Protein AF-E7NAV1-F1 (afdb_monomer)

pLDDT: mean 75.93, std 17.83, range [37.62, 97.62]

Solvent-accessible surface area (backbone atoms only — not comparable to full-atom values): 8997 Å² total; per-residue (Å²): 139,88,85,86,83,89,84,81,90,52,66,74,56,48,56,54,50,51,57,59,52,49,54,67,47,53,58,54,35,50,76,71,72,44,81,85,79,83,68,54,56,64,55,52,53,39,33,51,46,22,40,55,72,50,63,80,67,79,72,98,61,58,68,70,58,47,51,52,48,12,52,60,47,36,71,70,41,51,72,49,78,21,51,72,79,47,26,34,30,71,43,37,16,52,49,42,42,71,68,63,55,96,84,40,54,38,39,33,37,34,30,14,66,73,35,49,90,55,27,59,61,36,31,49,53,22,49,59,61,60,56,55,97,60,94,68,86,75,62,44,73,47,71,44,80,66,66,32,84,53,45,18,23,37,38,36,35,70

Foldseek 3Di:
DDDDDDDDPPPVVVVVVVVVVVVVVCVVCVVVVHHDDDDDVLLVVLLVQLLVVCVVVDDDDDPVVSSVSSNVSSVVKDKDWAADPCLAQVNLLVVLLVVDDQPWAEKEKEAEPPHDPCNLVSSVVSQQVSNPPDPDDRRHYHYYHSHHPPDRMMIIID

Nearest PDB structures (foldseek):
  5v4f-assembly1_A  TM=4.557E-01  e=7.344E-02  Yersinia pestis
  2xka-assembly1_A  TM=4.930E-01  e=1.742E-01  Bacillus thuringiensis serovar israelensis
  2xkb-assembly1_A  TM=4.587E-01  e=4.130E-01  Bacillus thuringiensis serovar israelensis
  3wjp-assembly1_A  TM=4.618E-01  e=1.333E+00  Thermococcus kodakarensis KOD1
  6sgb-assembly1_Cb  TM=3.501E-01  e=5.509E+00  Trypanosoma brucei brucei

Sequence (158 aa):
RPPVGTRKSSTARETARAGVQTGTQSERYAAEGIQLLVCDTDDEARVLAAAVALAGRGEEAELTELARRAWSAAAGLRTIALNGAQADAEAVARAVASALRPSDELLTVITGRNAGRDVGALAASAAVGARGHVIGEDVEVAVHAGGQEHPDVLIAIE

Structure (mmCIF, N/CA/C/O backbone):
data_AF-E7NAV1-F1
#
_entry.id   AF-E7NAV1-F1
#
loop_
_atom_site.group_PDB
_atom_site.id
_atom_site.type_symbol
_atom_site.label_atom_id
_atom_site.label_alt_id
_atom_site.label_comp_id
_atom_site.label_asym_id
_atom_site.label_entity_id
_atom_site.label_seq_id
_atom_site.pdbx_PDB_ins_code
_atom_site.Cartn_x
_atom_site.Cartn_y
_atom_site.Cartn_z
_atom_site.occupancy
_atom_site.B_iso_or_equiv
_atom_site.auth_seq_id
_atom_site.auth_comp_id
_atom_site.auth_asym_id
_atom_site.auth_atom_id
_atom_site.pdbx_PDB_model_num
ATOM 1 N N . ARG A 1 1 ? 6.961 20.332 -56.367 1.00 42.03 1 ARG A N 1
ATOM 2 C CA . ARG A 1 1 ? 5.535 20.693 -56.139 1.00 42.03 1 ARG A CA 1
ATOM 3 C C . ARG A 1 1 ? 4.691 19.685 -56.925 1.00 42.03 1 ARG A C 1
ATOM 5 O O . ARG A 1 1 ? 5.047 19.556 -58.091 1.00 42.03 1 ARG A O 1
ATOM 12 N N . PRO A 1 2 ? 3.635 19.009 -56.409 1.00 41.97 2 PRO A N 1
ATOM 13 C CA . PRO A 1 2 ? 3.054 18.870 -55.048 1.00 41.97 2 PRO A CA 1
ATOM 14 C C . PRO A 1 2 ? 3.012 17.367 -54.576 1.00 41.97 2 PRO A C 1
ATOM 16 O O . PRO A 1 2 ? 3.779 16.590 -55.134 1.00 41.97 2 PRO A O 1
ATOM 19 N N . PRO A 1 3 ? 2.196 16.921 -53.583 1.00 47.31 3 PRO A N 1
ATOM 20 C CA . PRO A 1 3 ? 2.359 17.165 -52.145 1.00 47.31 3 PRO A CA 1
ATOM 21 C C . PRO A 1 3 ? 2.512 15.893 -51.264 1.00 47.31 3 PRO A C 1
ATOM 23 O O . PRO A 1 3 ? 2.257 14.763 -51.671 1.00 47.31 3 PRO A O 1
ATOM 26 N N . VAL A 1 4 ? 2.919 16.154 -50.015 1.00 43.75 4 VAL A N 1
ATOM 27 C CA . VAL A 1 4 ? 3.074 15.262 -48.851 1.00 43.75 4 VAL A CA 1
ATOM 28 C C . VAL A 1 4 ? 1.778 14.527 -48.486 1.00 43.75 4 VAL A C 1
ATOM 30 O O . VAL A 1 4 ? 0.728 15.143 -48.311 1.00 43.75 4 VAL A O 1
ATOM 33 N N . GLY A 1 5 ? 1.887 13.206 -48.321 1.00 37.62 5 GLY A N 1
ATOM 34 C CA . GLY A 1 5 ? 0.827 12.335 -47.824 1.00 37.62 5 GLY A CA 1
ATOM 35 C C . GLY A 1 5 ? 0.637 12.464 -46.313 1.00 37.62 5 GLY A C 1
ATOM 36 O O . GLY A 1 5 ? 1.544 12.212 -45.523 1.00 37.62 5 GLY A O 1
ATOM 37 N N . THR A 1 6 ? -0.578 12.828 -45.928 1.00 47.00 6 THR A N 1
ATOM 38 C CA . THR A 1 6 ? -1.113 12.811 -44.571 1.00 47.00 6 THR A CA 1
ATOM 39 C C . THR A 1 6 ? -1.218 11.379 -44.039 1.00 47.00 6 THR A C 1
ATOM 41 O O . THR A 1 6 ? -1.873 10.529 -44.639 1.00 47.00 6 THR A O 1
ATOM 44 N N . ARG A 1 7 ? -0.640 11.099 -42.862 1.00 43.00 7 ARG A N 1
ATOM 45 C CA . ARG A 1 7 ? -1.020 9.923 -42.065 1.00 43.00 7 ARG A CA 1
ATOM 46 C C . ARG A 1 7 ? -1.201 10.262 -40.580 1.00 43.00 7 ARG A C 1
ATOM 48 O O . ARG A 1 7 ? -0.244 10.466 -39.851 1.00 43.00 7 ARG A O 1
ATOM 55 N N . LYS A 1 8 ? -2.488 10.208 -40.206 1.00 40.19 8 LYS A N 1
ATOM 56 C CA . LYS A 1 8 ? -3.087 9.731 -38.945 1.00 40.19 8 LYS A CA 1
ATOM 57 C C . LYS A 1 8 ? -3.043 10.632 -37.700 1.00 40.19 8 LYS A C 1
ATOM 59 O O . LYS A 1 8 ? -2.436 10.311 -36.691 1.00 40.19 8 LYS A O 1
ATOM 64 N N . SER A 1 9 ? -3.895 11.660 -37.732 1.00 42.94 9 SER A N 1
ATOM 65 C CA . SER A 1 9 ? -4.626 12.179 -36.560 1.00 42.94 9 SER A CA 1
ATOM 66 C C . SER A 1 9 ? -5.894 11.327 -36.333 1.00 42.94 9 SER A C 1
ATOM 68 O O . SER A 1 9 ? -7.010 11.760 -36.619 1.00 42.94 9 SER A O 1
ATOM 70 N N . SER A 1 10 ? -5.732 10.057 -35.940 1.00 51.00 10 SER A N 1
ATOM 71 C CA . SER A 1 10 ? -6.875 9.157 -35.680 1.00 51.00 10 SER A CA 1
ATOM 72 C C . SER A 1 10 ? -7.102 8.859 -34.200 1.00 51.00 10 SER A C 1
ATOM 74 O O . SER A 1 10 ? -8.245 8.661 -33.820 1.00 51.00 10 SER A O 1
ATOM 76 N N . THR A 1 11 ? -6.081 8.935 -33.345 1.00 48.53 11 THR A N 1
ATOM 77 C CA . THR A 1 11 ? -6.217 8.614 -31.913 1.00 48.53 11 THR A CA 1
ATOM 78 C C . THR A 1 11 ? -6.975 9.688 -31.127 1.00 48.53 11 THR A C 1
ATOM 80 O O . THR A 1 11 ? -7.853 9.363 -30.338 1.00 48.53 11 THR A O 1
ATOM 83 N N . ALA A 1 12 ? -6.740 10.974 -31.409 1.00 41.50 12 ALA A N 1
ATOM 84 C CA . ALA A 1 12 ? -7.417 12.077 -30.711 1.00 41.50 12 ALA A CA 1
ATOM 85 C C . ALA A 1 12 ? -8.921 12.204 -31.039 1.00 41.50 12 ALA A C 1
ATOM 87 O O . ALA A 1 12 ? -9.696 12.730 -30.245 1.00 41.50 12 ALA A O 1
ATOM 88 N N . ARG A 1 13 ? -9.358 11.730 -32.216 1.00 45.41 13 ARG A N 1
ATOM 89 C CA . ARG A 1 13 ? -10.788 11.690 -32.585 1.00 45.41 13 ARG A CA 1
ATOM 90 C C . ARG A 1 13 ? -11.496 10.447 -32.055 1.00 45.41 13 ARG A C 1
ATOM 92 O O . ARG A 1 13 ? -12.714 10.471 -31.909 1.00 45.41 13 ARG A O 1
ATOM 99 N N . GLU A 1 14 ? -10.749 9.384 -31.786 1.00 45.44 14 GLU A N 1
ATOM 100 C CA . GLU A 1 14 ? -11.266 8.133 -31.238 1.00 45.44 14 GLU A CA 1
ATOM 101 C C . GLU A 1 14 ? -11.539 8.267 -29.734 1.00 45.44 14 GLU A C 1
ATOM 103 O O . GLU A 1 14 ? -12.630 7.922 -29.289 1.00 45.44 14 GLU A O 1
ATOM 108 N N . THR A 1 15 ? -10.652 8.932 -28.984 1.00 47.16 15 THR A N 1
ATOM 109 C CA . THR A 1 15 ? -10.894 9.297 -27.574 1.00 47.16 15 THR A CA 1
ATOM 110 C C . THR A 1 15 ? -12.024 10.317 -27.407 1.00 47.16 15 THR A C 1
ATOM 112 O O . THR A 1 15 ? -12.863 10.168 -26.521 1.00 47.16 15 THR A O 1
ATOM 115 N N . ALA A 1 16 ? -12.130 11.309 -28.300 1.00 42.94 16 ALA A N 1
ATOM 116 C CA . ALA A 1 16 ? -13.250 12.256 -28.288 1.00 42.94 16 ALA A CA 1
ATOM 117 C C . ALA A 1 16 ? -14.601 11.591 -28.628 1.00 42.94 16 ALA A C 1
ATOM 119 O O . ALA A 1 16 ? -15.634 11.989 -28.096 1.00 42.94 16 ALA A O 1
ATOM 120 N N . ARG A 1 17 ? -14.618 10.560 -29.488 1.00 45.09 17 ARG A N 1
ATOM 121 C CA . ARG A 1 17 ? -15.834 9.778 -29.784 1.00 45.09 17 ARG A CA 1
ATOM 122 C C . ARG A 1 17 ? -16.213 8.828 -28.653 1.00 45.09 17 ARG A C 1
ATOM 124 O O . ARG A 1 17 ? -17.407 8.687 -28.404 1.00 45.09 17 ARG A O 1
ATOM 131 N N . ALA A 1 18 ? -15.238 8.240 -27.960 1.00 48.16 18 ALA A N 1
ATOM 132 C CA . ALA A 1 18 ? -15.489 7.459 -26.752 1.00 48.16 18 ALA A CA 1
ATOM 133 C C . ALA A 1 18 ? -16.158 8.328 -25.672 1.00 48.16 18 ALA A C 1
ATOM 135 O O . ALA A 1 18 ? -17.215 7.957 -25.179 1.00 48.16 18 ALA A O 1
ATOM 136 N N . GLY A 1 19 ? -15.648 9.542 -25.416 1.00 47.12 19 GLY A N 1
ATOM 137 C CA . GLY A 1 19 ? -16.254 10.476 -24.453 1.00 47.12 19 GLY A CA 1
ATOM 138 C C . GLY A 1 19 ? -17.681 10.929 -24.805 1.00 47.12 19 GLY A C 1
ATOM 139 O O . GLY A 1 19 ? -18.512 11.100 -23.916 1.00 47.12 19 GLY A O 1
ATOM 140 N N . VAL A 1 20 ? -18.006 11.073 -26.096 1.00 48.75 20 VAL A N 1
ATOM 141 C CA . VAL A 1 20 ? -19.366 11.426 -26.557 1.00 48.75 20 VAL A CA 1
ATOM 142 C C . VAL A 1 20 ? -20.335 10.235 -26.476 1.00 48.75 20 VAL A C 1
ATOM 144 O O . VAL A 1 20 ? -21.525 10.432 -26.238 1.00 48.75 20 VAL A O 1
ATOM 147 N N . GLN A 1 21 ? -19.854 8.995 -26.621 1.00 49.91 21 GLN A N 1
ATOM 148 C CA . GLN A 1 21 ? -20.678 7.793 -26.432 1.00 49.91 21 GLN A CA 1
ATOM 149 C C . GLN A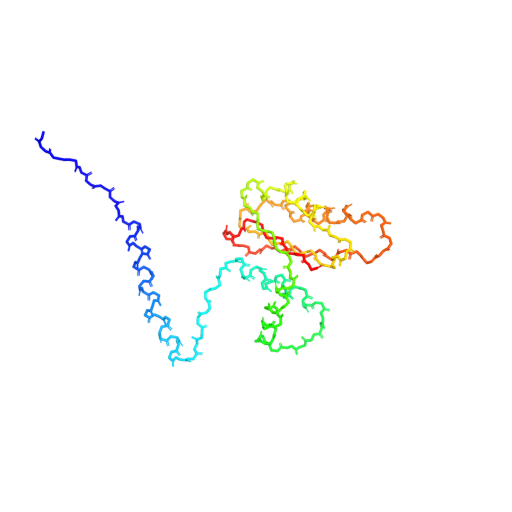 1 21 ? -21.007 7.549 -24.952 1.00 49.91 21 GLN A C 1
ATOM 151 O O . GLN A 1 21 ? -22.154 7.211 -24.647 1.00 49.91 21 GLN A O 1
ATOM 156 N N . THR A 1 22 ? -20.065 7.814 -24.038 1.00 52.03 22 THR A N 1
ATOM 157 C CA . THR A 1 22 ? -20.281 7.728 -22.582 1.00 52.03 22 THR A CA 1
ATOM 158 C C . THR A 1 22 ? -21.398 8.662 -22.112 1.00 52.03 22 THR A C 1
ATOM 160 O O . THR A 1 22 ? -22.243 8.245 -21.323 1.00 52.03 22 THR A O 1
ATOM 163 N N . GLY A 1 23 ? -21.495 9.876 -22.671 1.00 51.97 23 GLY A N 1
ATOM 164 C CA . GLY A 1 23 ? -22.560 10.833 -22.334 1.00 51.97 23 GLY A CA 1
ATOM 165 C C . GLY A 1 23 ? -23.981 10.281 -22.534 1.00 51.97 23 GLY A C 1
ATOM 166 O O . GLY A 1 23 ? -24.845 10.481 -21.689 1.00 51.97 23 GLY A O 1
ATOM 167 N N . THR A 1 24 ? -24.206 9.482 -23.584 1.00 53.53 24 THR A N 1
ATOM 168 C CA . THR A 1 24 ? -25.527 8.879 -23.884 1.00 53.53 24 THR A CA 1
ATOM 169 C C . THR A 1 24 ? -25.869 7.638 -23.048 1.00 53.53 24 THR A C 1
ATOM 171 O O . THR A 1 24 ? -27.011 7.165 -23.049 1.00 53.53 24 THR A O 1
ATOM 174 N N . GLN A 1 25 ? -24.877 7.049 -22.378 1.00 57.09 25 GLN A N 1
ATOM 175 C CA . GLN A 1 25 ? -25.072 5.960 -21.421 1.00 57.09 25 GLN A CA 1
ATOM 176 C C . GLN A 1 25 ? -25.295 6.520 -20.018 1.00 57.09 25 GLN A C 1
ATOM 178 O O . GLN A 1 25 ? -26.248 6.113 -19.361 1.00 57.09 25 GLN A O 1
ATOM 183 N N . SER A 1 26 ? -24.496 7.504 -19.595 1.00 54.50 26 SER A N 1
ATOM 184 C CA . SER A 1 26 ? -24.643 8.174 -18.299 1.00 54.50 26 SER A CA 1
ATOM 185 C C . SER A 1 26 ? -26.034 8.789 -18.103 1.00 54.50 26 SER A C 1
ATOM 187 O O . SER A 1 26 ? -26.603 8.659 -17.024 1.00 54.50 26 SER A O 1
ATOM 189 N N . GLU A 1 27 ? -26.633 9.375 -19.145 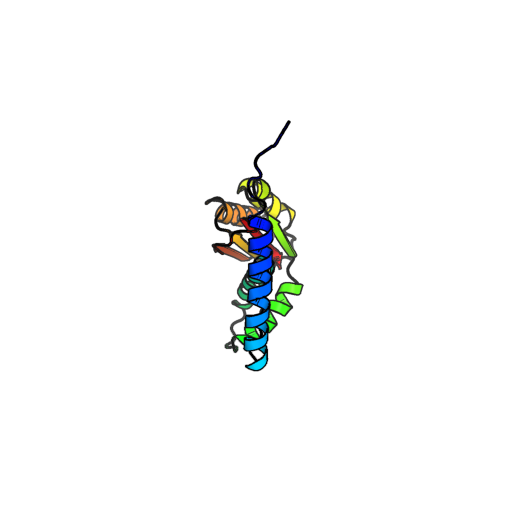1.00 55.47 27 GLU A N 1
ATOM 190 C CA . GLU A 1 27 ? -28.007 9.905 -19.095 1.00 55.47 27 GLU A CA 1
ATOM 191 C C . GLU A 1 27 ? -29.079 8.810 -18.933 1.00 55.47 27 GLU A C 1
ATOM 193 O O . GLU A 1 27 ? -30.091 9.031 -18.268 1.00 55.47 27 GLU A O 1
ATOM 198 N N . ARG A 1 28 ? -28.854 7.612 -19.493 1.00 57.94 28 ARG A N 1
ATOM 199 C CA . ARG A 1 28 ? -29.767 6.465 -19.342 1.00 57.94 28 ARG A CA 1
ATOM 200 C C . ARG A 1 28 ? -29.698 5.859 -17.944 1.00 57.94 28 ARG A C 1
ATOM 202 O O . ARG A 1 28 ? -30.741 5.601 -17.356 1.00 57.94 28 ARG A O 1
ATOM 209 N N . TYR A 1 29 ? -28.495 5.713 -17.390 1.00 56.12 29 TYR A N 1
ATOM 210 C CA . TYR A 1 29 ? -28.307 5.242 -16.016 1.00 56.12 29 TYR A CA 1
ATOM 211 C C . TYR A 1 29 ? -28.871 6.239 -14.991 1.00 56.12 29 TYR A C 1
ATOM 213 O O . TYR A 1 29 ? -29.567 5.833 -14.065 1.00 56.12 29 TYR A O 1
ATOM 221 N N . ALA A 1 30 ? -28.690 7.547 -15.208 1.00 57.41 30 ALA A N 1
ATOM 222 C CA . ALA A 1 30 ? -29.255 8.579 -14.337 1.00 57.41 30 ALA A CA 1
ATOM 223 C C . ALA A 1 30 ? -30.798 8.574 -14.313 1.00 57.41 30 ALA A C 1
ATOM 225 O O . ALA A 1 30 ? -31.391 8.779 -13.254 1.00 57.41 30 ALA A O 1
ATOM 226 N N . ALA A 1 31 ? -31.454 8.300 -15.448 1.00 63.22 31 ALA A N 1
ATOM 227 C CA . ALA A 1 31 ? -32.914 8.179 -15.533 1.00 63.22 31 ALA A CA 1
ATOM 228 C C . ALA A 1 31 ? -33.469 6.935 -14.809 1.00 63.22 31 ALA A C 1
ATOM 230 O O . ALA A 1 31 ? -34.620 6.941 -14.374 1.00 63.22 31 ALA A O 1
ATOM 231 N N . GLU A 1 32 ? -32.649 5.896 -14.638 1.00 71.75 32 GLU A N 1
ATOM 232 C CA . GLU A 1 32 ? -32.958 4.686 -13.862 1.00 71.75 32 GLU A CA 1
ATOM 233 C C . GLU A 1 32 ? -32.555 4.812 -12.376 1.00 71.75 32 GLU A C 1
ATOM 235 O O . GLU A 1 32 ? -32.692 3.860 -11.610 1.00 71.75 32 GLU A O 1
ATOM 240 N N . GLY A 1 33 ? -32.064 5.983 -11.945 1.00 68.12 33 GLY A N 1
ATOM 241 C CA . GLY A 1 33 ? -31.571 6.217 -10.582 1.00 68.12 33 GLY A CA 1
ATOM 242 C C . GLY A 1 33 ? -30.195 5.600 -10.296 1.00 68.12 33 GLY A C 1
ATOM 243 O O . GLY A 1 33 ? -29.753 5.587 -9.149 1.00 68.12 33 GLY A O 1
ATOM 244 N N . ILE A 1 34 ? -29.506 5.103 -11.324 1.00 62.16 34 ILE A N 1
ATOM 245 C CA . ILE A 1 34 ? -28.189 4.472 -11.236 1.00 62.16 34 ILE A CA 1
ATOM 246 C C . ILE A 1 34 ? -27.123 5.562 -11.397 1.00 62.16 34 ILE A C 1
ATOM 248 O O . ILE A 1 34 ? -26.941 6.131 -12.476 1.00 62.16 34 ILE A O 1
ATOM 252 N N . GLN A 1 35 ? -26.398 5.866 -10.320 1.00 59.28 35 GLN A N 1
ATOM 253 C CA . GLN A 1 35 ? -25.242 6.761 -10.390 1.00 59.28 35 GLN A CA 1
ATOM 254 C C . GLN A 1 35 ? -24.027 6.003 -10.927 1.00 59.28 35 GLN A C 1
ATOM 256 O O . GLN A 1 35 ? -23.526 5.077 -10.293 1.00 59.28 35 GLN A O 1
ATOM 261 N N . LEU A 1 36 ? -23.543 6.413 -12.101 1.00 50.22 36 LEU A N 1
ATOM 262 C CA . LEU A 1 36 ? -22.281 5.933 -12.652 1.00 50.22 36 LEU A CA 1
ATOM 263 C C . LEU A 1 36 ? -21.139 6.751 -12.034 1.00 50.22 36 LEU A C 1
ATOM 265 O O . LEU A 1 36 ? -20.875 7.874 -12.466 1.00 50.22 36 LEU A O 1
ATOM 269 N N . LEU A 1 37 ? -20.488 6.205 -11.010 1.00 56.78 37 LEU A N 1
ATOM 270 C CA . LEU A 1 37 ? -19.283 6.801 -10.447 1.00 56.78 37 LEU A CA 1
ATOM 271 C C . LEU A 1 37 ? -18.077 6.296 -11.244 1.00 56.78 37 LEU A C 1
ATOM 273 O O . LEU A 1 37 ? -17.752 5.113 -11.210 1.00 56.78 37 LEU A O 1
ATOM 277 N N . VAL A 1 38 ? -17.445 7.194 -11.995 1.00 58.22 38 VAL A N 1
ATOM 278 C CA . VAL A 1 38 ? -16.144 6.931 -12.615 1.00 58.22 38 VAL A CA 1
ATOM 279 C C . VAL A 1 38 ? -15.097 7.357 -11.597 1.00 58.22 38 VAL A C 1
ATOM 281 O O . VAL A 1 38 ? -14.806 8.545 -11.474 1.00 58.22 38 VAL A O 1
ATOM 284 N N . CYS A 1 39 ? -14.606 6.400 -10.818 1.00 60.09 39 CYS A N 1
ATOM 285 C CA . CYS A 1 39 ? -13.479 6.630 -9.928 1.00 60.09 39 CYS A CA 1
ATOM 286 C C . CYS A 1 39 ? -12.186 6.608 -10.744 1.00 60.09 39 CYS A C 1
ATOM 288 O O . CYS A 1 39 ? -12.023 5.779 -11.641 1.00 60.09 39 CYS A O 1
ATOM 290 N N . ASP A 1 40 ? -11.265 7.520 -10.436 1.00 70.12 40 ASP A N 1
ATOM 291 C CA . ASP A 1 40 ? -9.871 7.287 -10.794 1.00 70.12 40 ASP A CA 1
ATOM 292 C C . ASP A 1 40 ? -9.378 6.070 -9.999 1.00 70.12 40 ASP A C 1
ATOM 294 O O . ASP A 1 40 ? -9.839 5.801 -8.887 1.00 70.12 40 ASP A O 1
ATOM 298 N N . THR A 1 41 ? -8.432 5.330 -10.555 1.00 64.06 41 THR A N 1
ATOM 299 C CA . THR A 1 41 ? -7.838 4.168 -9.897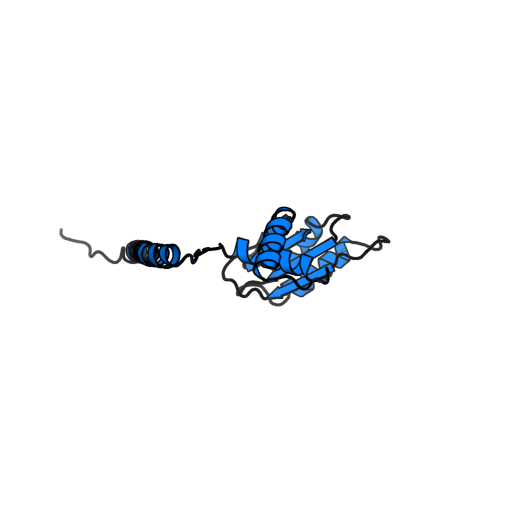 1.00 64.06 41 THR A CA 1
ATOM 300 C C . THR A 1 41 ? -7.202 4.538 -8.550 1.00 64.06 41 THR A C 1
ATOM 302 O O . THR A 1 41 ? -7.222 3.744 -7.609 1.00 64.06 41 THR A O 1
ATOM 305 N N . ASP A 1 42 ? -6.698 5.769 -8.425 1.00 66.69 42 ASP A N 1
ATOM 306 C CA . ASP A 1 42 ? -6.206 6.316 -7.159 1.00 66.69 42 ASP A CA 1
ATOM 307 C C . ASP A 1 42 ? -7.307 6.402 -6.084 1.00 66.69 42 ASP A C 1
ATOM 309 O O . ASP A 1 42 ? -7.059 6.083 -4.919 1.00 66.69 42 ASP A O 1
ATOM 313 N N . ASP A 1 43 ? -8.538 6.770 -6.457 1.00 72.88 43 ASP A N 1
ATOM 314 C CA . ASP A 1 43 ? -9.674 6.828 -5.530 1.00 72.88 43 ASP A CA 1
ATOM 315 C C . ASP A 1 43 ? -10.152 5.422 -5.144 1.00 72.88 43 ASP A C 1
ATOM 317 O O . ASP A 1 43 ? -10.458 5.171 -3.978 1.00 72.88 43 ASP A O 1
ATOM 321 N N . GLU A 1 44 ? -10.157 4.477 -6.087 1.00 73.19 44 GLU A N 1
ATOM 322 C CA . GLU A 1 44 ? -10.497 3.075 -5.812 1.00 73.19 44 GLU A CA 1
ATOM 323 C C . GLU A 1 44 ? -9.506 2.443 -4.833 1.00 73.19 44 GLU A C 1
ATOM 325 O O . GLU A 1 44 ? -9.899 1.804 -3.855 1.00 73.19 44 GLU A O 1
ATOM 330 N N . ALA A 1 45 ? -8.212 2.666 -5.056 1.00 76.25 45 ALA A N 1
ATOM 331 C CA . ALA A 1 45 ? -7.157 2.147 -4.204 1.00 76.25 45 ALA A CA 1
ATOM 332 C C . ALA A 1 45 ? -7.156 2.827 -2.819 1.00 76.25 45 ALA A C 1
ATOM 334 O O . ALA A 1 45 ? -6.922 2.163 -1.807 1.00 76.25 45 ALA A O 1
ATOM 335 N N . ARG A 1 46 ? -7.525 4.113 -2.731 1.00 74.56 46 ARG A N 1
ATOM 336 C CA . ARG A 1 46 ? -7.788 4.794 -1.449 1.00 74.56 46 ARG A CA 1
ATOM 337 C C . ARG A 1 46 ? -8.971 4.206 -0.692 1.00 74.56 46 ARG A C 1
ATOM 339 O O . ARG A 1 46 ? -8.876 4.009 0.518 1.00 74.56 46 ARG A O 1
ATOM 346 N N . VAL A 1 47 ? -10.075 3.933 -1.381 1.00 78.94 47 VAL A N 1
ATOM 347 C CA . VAL A 1 47 ? -11.267 3.327 -0.775 1.00 78.94 47 VAL A CA 1
ATOM 348 C C . VAL A 1 47 ? -10.976 1.895 -0.335 1.00 78.94 47 VAL A C 1
ATOM 350 O O . VAL A 1 47 ? -11.403 1.511 0.750 1.00 78.94 47 VAL A O 1
ATOM 353 N N . LEU A 1 48 ? -10.203 1.127 -1.109 1.00 79.38 48 LEU A N 1
ATOM 354 C CA . LEU A 1 48 ? -9.736 -0.199 -0.708 1.00 79.38 48 LEU A CA 1
ATOM 355 C C . LEU A 1 48 ? -8.870 -0.122 0.553 1.00 79.38 48 LEU A C 1
ATOM 357 O O . LEU A 1 48 ? -9.119 -0.863 1.499 1.00 79.38 48 LEU A O 1
ATOM 361 N N . ALA A 1 49 ? -7.902 0.795 0.601 1.00 78.44 49 ALA A N 1
ATOM 362 C CA . ALA A 1 49 ? -7.069 0.984 1.786 1.00 78.44 49 ALA A CA 1
ATOM 363 C C . ALA A 1 49 ? -7.897 1.372 3.021 1.00 78.44 49 ALA A C 1
ATOM 365 O O . ALA A 1 49 ? -7.697 0.832 4.106 1.00 78.44 49 ALA A O 1
ATOM 366 N N . ALA A 1 50 ? -8.889 2.246 2.856 1.00 82.31 50 ALA A N 1
ATOM 367 C CA . ALA A 1 50 ? -9.798 2.598 3.938 1.00 82.31 50 ALA A CA 1
ATOM 368 C C . ALA A 1 50 ? -10.717 1.436 4.348 1.00 82.31 50 ALA A C 1
ATOM 370 O O . ALA A 1 50 ? -11.007 1.258 5.528 1.00 82.31 50 ALA A O 1
ATOM 371 N N . ALA A 1 51 ? -11.168 0.618 3.397 1.00 80.19 51 ALA A N 1
ATOM 372 C CA . ALA A 1 51 ? -11.941 -0.582 3.689 1.00 80.19 51 ALA A CA 1
ATOM 373 C C . ALA A 1 51 ? -11.116 -1.603 4.489 1.00 80.19 51 ALA A C 1
ATOM 375 O O . ALA A 1 51 ? -11.656 -2.221 5.402 1.00 80.19 51 ALA A O 1
ATOM 376 N N . VAL A 1 52 ? -9.815 -1.734 4.205 1.00 76.31 52 VAL A N 1
ATOM 377 C CA . VAL A 1 52 ? -8.881 -2.551 4.999 1.00 76.31 52 VAL A CA 1
ATOM 378 C C . VAL A 1 52 ? -8.791 -2.028 6.433 1.00 76.31 52 VAL A C 1
ATOM 380 O O . VAL A 1 52 ? -9.003 -2.802 7.363 1.00 76.31 52 VAL A O 1
ATOM 383 N N . ALA A 1 53 ? -8.611 -0.717 6.620 1.00 76.88 53 ALA A N 1
ATOM 384 C CA . ALA A 1 53 ? -8.622 -0.080 7.943 1.00 76.88 53 ALA A CA 1
ATOM 385 C C . ALA A 1 53 ? -9.917 -0.326 8.743 1.00 76.88 53 ALA A C 1
ATOM 387 O O . ALA A 1 53 ? -9.924 -0.392 9.975 1.00 76.88 53 ALA A O 1
ATOM 388 N N . LEU A 1 54 ? -11.044 -0.469 8.041 1.00 74.44 54 LEU A N 1
ATOM 389 C CA . LEU A 1 54 ? -12.352 -0.743 8.634 1.00 74.44 54 LEU A CA 1
ATOM 390 C C . LEU A 1 54 ? -12.605 -2.237 8.882 1.00 74.44 54 LEU A C 1
ATOM 392 O O . LEU A 1 54 ? -13.390 -2.569 9.771 1.00 74.44 54 LEU A O 1
ATOM 396 N N . ALA A 1 55 ? -11.965 -3.140 8.134 1.00 72.19 55 ALA A N 1
ATOM 397 C CA . ALA A 1 55 ? -12.227 -4.579 8.191 1.00 72.19 55 ALA A CA 1
ATOM 398 C C . ALA A 1 55 ? -11.886 -5.203 9.558 1.00 72.19 55 ALA A C 1
ATOM 400 O O . ALA A 1 55 ? -12.528 -6.173 9.962 1.00 72.19 55 ALA A O 1
ATOM 401 N N . GLY A 1 56 ? -10.956 -4.609 10.315 1.00 63.81 56 GLY A N 1
ATOM 402 C CA . GLY A 1 56 ? -10.640 -5.014 11.691 1.00 63.81 56 GLY A CA 1
ATOM 403 C C . GLY A 1 56 ? -11.692 -4.624 12.742 1.00 63.81 56 GLY A C 1
ATOM 404 O O . GLY A 1 56 ? -11.601 -5.064 13.885 1.00 63.81 56 GLY A O 1
ATOM 405 N N . ARG A 1 57 ? -12.705 -3.815 12.384 1.00 65.56 57 ARG A N 1
ATOM 406 C CA . ARG A 1 57 ? -13.648 -3.202 13.344 1.00 65.56 57 ARG A CA 1
ATOM 407 C C . ARG A 1 57 ? -14.962 -3.975 13.556 1.00 65.56 57 ARG A C 1
ATOM 409 O O . ARG A 1 57 ? -15.786 -3.537 14.349 1.00 65.56 57 ARG A O 1
ATOM 416 N N . GLY A 1 58 ? -15.139 -5.137 12.917 1.00 56.44 58 GLY A N 1
ATOM 417 C CA . GLY A 1 58 ? -16.100 -6.169 13.341 1.00 56.44 58 GLY A CA 1
ATOM 418 C C . GLY A 1 58 ? -17.594 -5.804 13.330 1.00 56.44 58 GLY A C 1
ATOM 419 O O . GLY A 1 58 ? -18.287 -6.100 14.300 1.00 56.44 58 GLY A O 1
ATOM 420 N N . GLU A 1 59 ? -18.122 -5.224 12.247 1.00 60.44 59 GLU A N 1
ATOM 421 C CA . GLU A 1 59 ? -19.560 -4.920 12.123 1.00 60.44 59 GLU A CA 1
ATOM 422 C C . GLU A 1 59 ? -20.164 -5.441 10.809 1.00 60.44 59 GLU A C 1
ATOM 424 O O . GLU A 1 59 ? -19.649 -5.166 9.723 1.00 60.44 59 GLU A O 1
ATOM 429 N N . GLU A 1 60 ? -21.305 -6.136 10.897 1.00 62.53 60 GLU A N 1
ATOM 430 C CA . GLU A 1 60 ? -22.184 -6.394 9.751 1.00 62.53 60 GLU A CA 1
ATOM 431 C C . GLU A 1 60 ? -22.834 -5.072 9.325 1.00 62.53 60 GLU A C 1
ATOM 433 O O . GLU A 1 60 ? -23.757 -4.576 9.968 1.00 62.53 60 GLU A O 1
ATOM 438 N N . ALA A 1 61 ? -22.338 -4.475 8.246 1.00 66.25 61 ALA A N 1
ATOM 439 C CA . ALA A 1 61 ? -22.921 -3.278 7.658 1.00 66.25 61 ALA A CA 1
ATOM 440 C C . ALA A 1 61 ? -23.286 -3.519 6.200 1.00 66.25 61 ALA A C 1
ATOM 442 O O . ALA A 1 61 ? -22.608 -4.255 5.482 1.00 66.25 61 ALA A O 1
ATOM 443 N N . GLU A 1 62 ? -24.343 -2.851 5.745 1.00 78.31 62 GLU A N 1
ATOM 444 C CA . GLU A 1 62 ? -24.678 -2.828 4.328 1.00 78.31 62 GLU A CA 1
ATOM 445 C C . GLU A 1 62 ? -23.514 -2.248 3.512 1.00 78.31 62 GLU A C 1
ATOM 447 O O . GLU A 1 62 ? -22.833 -1.315 3.945 1.00 78.31 62 GLU A O 1
ATOM 452 N N . LEU A 1 63 ? -23.303 -2.775 2.302 1.00 73.81 63 LEU A N 1
ATOM 453 C CA . LEU A 1 63 ? -22.203 -2.371 1.420 1.00 73.81 63 LEU A CA 1
ATOM 454 C C . LEU A 1 63 ? -22.159 -0.851 1.193 1.00 73.81 63 LEU A C 1
ATOM 456 O O . LEU A 1 63 ? -21.082 -0.263 1.173 1.00 73.81 63 LEU A O 1
ATOM 460 N N . THR A 1 64 ? -23.322 -0.208 1.074 1.00 76.06 64 THR A N 1
ATOM 461 C CA . THR A 1 64 ? -23.448 1.249 0.913 1.00 76.06 64 THR A CA 1
ATOM 462 C C . THR A 1 64 ? -22.923 2.011 2.130 1.00 76.06 64 THR A C 1
ATOM 464 O O . THR A 1 64 ? -22.236 3.022 1.993 1.00 76.06 64 THR A O 1
ATOM 467 N N . GLU A 1 65 ? -23.209 1.516 3.332 1.00 79.00 65 GLU A N 1
ATOM 468 C CA . GLU A 1 65 ? -22.744 2.113 4.581 1.00 79.00 65 GLU A CA 1
ATOM 469 C C . GLU A 1 65 ? -21.245 1.865 4.790 1.00 79.00 65 GLU A C 1
ATOM 471 O O . GLU A 1 65 ? -20.517 2.764 5.215 1.00 79.00 65 GLU A O 1
ATOM 476 N N . LEU A 1 66 ? -20.748 0.680 4.422 1.00 77.69 66 LEU A N 1
ATOM 477 C CA . LEU A 1 66 ? -19.313 0.402 4.393 1.00 77.69 66 LEU A CA 1
ATOM 478 C C . LEU A 1 66 ? -18.588 1.323 3.405 1.00 77.69 66 LEU A C 1
ATOM 480 O O . LEU A 1 66 ? -17.580 1.915 3.772 1.00 77.69 66 LEU A O 1
ATOM 484 N N . ALA A 1 67 ? -1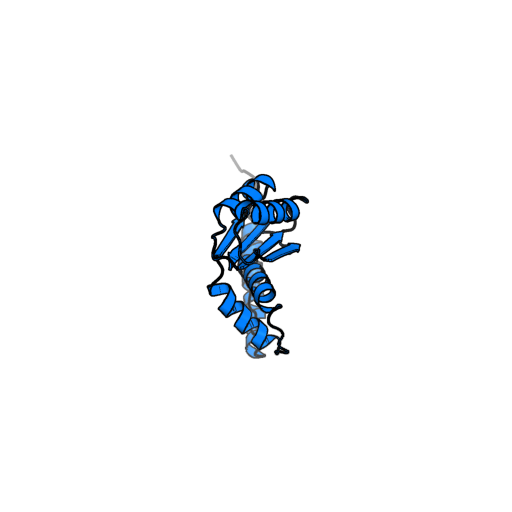9.119 1.508 2.195 1.00 75.62 67 ALA A N 1
ATOM 485 C CA . ALA A 1 67 ? -18.534 2.386 1.183 1.00 75.62 67 ALA A CA 1
ATOM 486 C C . ALA A 1 67 ? -18.486 3.846 1.655 1.00 75.62 67 ALA A C 1
ATOM 488 O O . ALA A 1 67 ? -17.465 4.514 1.507 1.00 75.62 67 ALA A O 1
ATOM 489 N N . ARG A 1 68 ? -19.555 4.335 2.294 1.00 80.12 68 ARG A N 1
ATOM 490 C CA . ARG A 1 68 ? -19.600 5.682 2.878 1.00 80.12 68 ARG A CA 1
ATOM 491 C C . ARG A 1 68 ? -18.574 5.856 4.000 1.00 80.12 68 ARG A C 1
ATOM 493 O O . ARG A 1 68 ? -17.906 6.889 4.065 1.00 80.12 68 ARG A O 1
ATOM 500 N N . ARG A 1 69 ? -18.439 4.863 4.884 1.00 79.56 69 ARG A N 1
ATOM 501 C CA . ARG A 1 69 ? -17.437 4.878 5.961 1.00 79.56 69 ARG A CA 1
ATOM 502 C C . ARG A 1 69 ? -16.020 4.785 5.413 1.00 79.56 69 ARG A C 1
ATOM 504 O O . ARG A 1 69 ? -15.185 5.568 5.845 1.00 79.56 69 ARG A O 1
ATOM 511 N N . ALA A 1 70 ? -15.773 3.921 4.432 1.00 82.25 70 ALA A N 1
ATOM 512 C CA . ALA A 1 70 ? -14.492 3.815 3.741 1.00 82.25 70 ALA A CA 1
ATOM 513 C C . ALA A 1 70 ? -14.128 5.137 3.065 1.00 82.25 70 ALA A C 1
ATOM 515 O O . ALA A 1 70 ? -13.024 5.627 3.245 1.00 82.25 70 ALA A O 1
ATOM 516 N N . TRP A 1 71 ? -15.073 5.792 2.392 1.00 78.44 71 TRP A N 1
ATOM 517 C CA . TRP A 1 71 ? -14.854 7.117 1.815 1.00 78.44 71 TRP A CA 1
ATOM 518 C C . TRP A 1 71 ? -14.504 8.173 2.873 1.00 78.44 71 TRP A C 1
ATOM 520 O O . TRP A 1 71 ? -13.567 8.952 2.707 1.00 78.44 71 TRP A O 1
ATOM 530 N N . SER A 1 72 ? -15.236 8.196 3.990 1.00 79.06 72 SER A N 1
ATOM 531 C CA . SER A 1 72 ? -14.961 9.124 5.091 1.00 79.06 72 SER A CA 1
ATOM 532 C C . SER A 1 72 ? -13.613 8.846 5.761 1.00 79.06 72 SER A C 1
ATOM 534 O O . SER A 1 72 ? -12.904 9.787 6.103 1.00 79.06 72 SER A O 1
ATOM 536 N N . ALA A 1 73 ? -13.253 7.576 5.947 1.00 79.75 73 ALA A N 1
ATOM 537 C CA . ALA A 1 73 ? -11.971 7.157 6.506 1.00 79.75 73 ALA A CA 1
ATOM 538 C C . ALA A 1 73 ? -10.819 7.463 5.538 1.00 79.75 73 ALA A C 1
ATOM 540 O O . ALA A 1 73 ? -9.775 7.958 5.956 1.00 79.75 73 ALA A O 1
ATOM 541 N N . ALA A 1 74 ? -11.041 7.308 4.229 1.00 81.69 74 ALA A N 1
ATOM 542 C CA . ALA A 1 74 ? -10.076 7.651 3.191 1.00 81.69 74 ALA A CA 1
ATOM 543 C C . ALA A 1 74 ? -9.671 9.134 3.207 1.00 81.69 74 ALA A C 1
ATOM 545 O O . ALA A 1 74 ? -8.612 9.473 2.678 1.00 81.69 74 ALA A O 1
ATOM 546 N N . ALA A 1 75 ? -10.471 10.027 3.805 1.00 77.00 75 ALA A N 1
ATOM 547 C CA . ALA A 1 75 ? -10.109 11.433 3.995 1.00 77.00 75 ALA A CA 1
ATOM 548 C C . ALA A 1 75 ? -9.010 11.641 5.055 1.00 77.00 75 ALA A C 1
ATOM 550 O O . ALA A 1 75 ? -8.301 12.645 4.996 1.00 77.00 75 ALA A O 1
ATOM 551 N N . GLY A 1 76 ? -8.871 10.712 6.007 1.00 82.06 76 GLY A N 1
ATOM 552 C CA . GLY A 1 76 ? -7.825 10.727 7.033 1.00 82.06 76 GLY A CA 1
ATOM 553 C C . GLY A 1 76 ? -6.503 10.101 6.583 1.00 82.06 76 GLY A C 1
ATOM 554 O O . GLY A 1 76 ? -5.469 10.371 7.188 1.00 82.06 76 GLY A O 1
ATOM 555 N N . LEU A 1 77 ? -6.519 9.310 5.506 1.00 87.88 77 LEU A N 1
ATOM 556 C CA . LEU A 1 77 ? -5.340 8.599 5.021 1.00 87.88 77 LEU A CA 1
ATOM 557 C C . LEU A 1 77 ? -4.351 9.532 4.323 1.00 87.88 77 LEU A C 1
ATOM 559 O O . LEU A 1 77 ? -4.714 10.371 3.493 1.00 87.88 77 LEU A O 1
ATOM 563 N N . ARG A 1 78 ? -3.064 9.310 4.589 1.00 91.94 78 ARG A N 1
ATOM 564 C CA . ARG A 1 78 ? -1.969 9.889 3.807 1.00 91.94 78 ARG A CA 1
ATOM 565 C C . ARG A 1 78 ? -1.577 8.919 2.709 1.00 91.94 78 ARG A C 1
ATOM 567 O O . ARG A 1 78 ? -1.134 7.810 2.995 1.00 91.94 78 ARG A O 1
ATOM 574 N N . THR A 1 79 ? -1.714 9.351 1.460 1.00 91.00 79 THR A N 1
ATOM 575 C CA . THR A 1 79 ? -1.453 8.504 0.292 1.00 91.00 79 THR A CA 1
ATOM 576 C C . THR A 1 79 ? -0.239 8.962 -0.500 1.00 91.00 79 THR A C 1
ATOM 578 O O . THR A 1 79 ? -0.040 10.160 -0.707 1.00 91.00 79 THR A O 1
ATOM 581 N N . ILE A 1 80 ? 0.557 8.008 -0.979 1.00 93.38 80 ILE A N 1
ATOM 582 C CA . ILE A 1 80 ? 1.716 8.243 -1.842 1.00 93.38 80 ILE A CA 1
ATOM 583 C C . ILE A 1 80 ? 1.598 7.316 -3.051 1.00 93.38 80 ILE A C 1
ATOM 585 O O . ILE A 1 80 ? 1.663 6.096 -2.910 1.00 93.38 80 ILE A O 1
ATOM 589 N N . ALA A 1 81 ? 1.441 7.905 -4.235 1.00 93.25 81 ALA A N 1
ATOM 590 C CA . ALA A 1 81 ? 1.427 7.194 -5.508 1.00 93.25 81 ALA A CA 1
ATOM 591 C C . ALA A 1 81 ? 2.844 7.159 -6.100 1.00 93.25 81 ALA A C 1
ATOM 593 O O . ALA A 1 81 ? 3.494 8.198 -6.245 1.00 93.25 81 ALA A O 1
ATOM 594 N N . LEU A 1 82 ? 3.333 5.966 -6.437 1.00 93.81 82 LEU A N 1
ATOM 595 C CA . LEU A 1 82 ? 4.675 5.735 -6.967 1.00 93.81 82 LEU A CA 1
ATOM 596 C C . LEU A 1 82 ? 4.578 5.065 -8.339 1.00 93.81 82 LEU A C 1
ATOM 598 O O . LEU A 1 82 ? 3.818 4.117 -8.524 1.00 93.81 82 LEU A O 1
ATOM 602 N N . ASN A 1 83 ? 5.365 5.558 -9.297 1.00 92.62 83 ASN A N 1
ATOM 603 C CA . ASN A 1 83 ? 5.390 5.064 -10.673 1.00 92.62 83 ASN A CA 1
ATOM 604 C C . ASN A 1 83 ? 6.826 4.879 -11.176 1.00 92.62 83 ASN A C 1
ATOM 606 O O . ASN A 1 83 ? 7.753 5.575 -10.745 1.00 9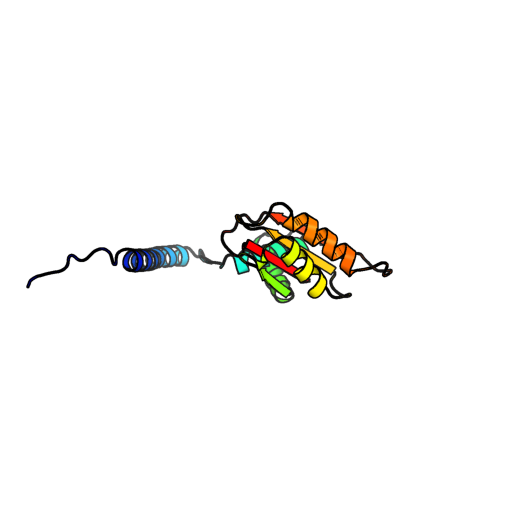2.62 83 ASN A O 1
ATOM 610 N N . GLY A 1 84 ? 7.008 3.962 -12.123 1.00 92.75 84 GLY A N 1
ATOM 611 C CA . GLY A 1 84 ? 8.286 3.675 -12.763 1.00 92.75 84 GLY A CA 1
ATOM 612 C C . GLY A 1 84 ? 9.389 3.411 -11.738 1.00 92.75 84 GLY A C 1
ATOM 613 O O . GLY A 1 84 ? 9.249 2.573 -10.854 1.00 92.75 84 GLY A O 1
ATOM 614 N N . ALA A 1 85 ? 10.487 4.167 -11.812 1.00 93.62 85 ALA A N 1
ATOM 615 C CA . ALA A 1 85 ? 11.626 4.004 -10.903 1.00 93.62 85 ALA A CA 1
ATOM 616 C C . ALA A 1 85 ? 11.291 4.267 -9.421 1.00 93.62 85 ALA A C 1
ATOM 618 O O . ALA A 1 85 ? 12.012 3.805 -8.542 1.00 93.62 85 ALA A O 1
ATOM 619 N N . GLN A 1 86 ? 10.216 5.004 -9.124 1.00 94.56 86 GLN A N 1
ATOM 620 C CA . GLN A 1 86 ? 9.776 5.230 -7.744 1.00 94.56 86 GLN A CA 1
ATOM 621 C C . GLN A 1 86 ? 9.043 4.012 -7.164 1.00 94.56 86 GLN A C 1
ATOM 623 O O . GLN A 1 86 ? 8.984 3.874 -5.947 1.00 94.56 86 GLN A O 1
ATOM 628 N N . ALA A 1 87 ? 8.505 3.146 -8.027 1.00 94.62 87 ALA A N 1
ATOM 629 C CA . ALA A 1 87 ? 7.834 1.898 -7.671 1.00 94.62 87 ALA A CA 1
ATOM 630 C C . ALA A 1 87 ? 8.790 0.690 -7.611 1.00 94.62 87 ALA A C 1
ATOM 632 O O . ALA A 1 87 ? 8.354 -0.440 -7.393 1.00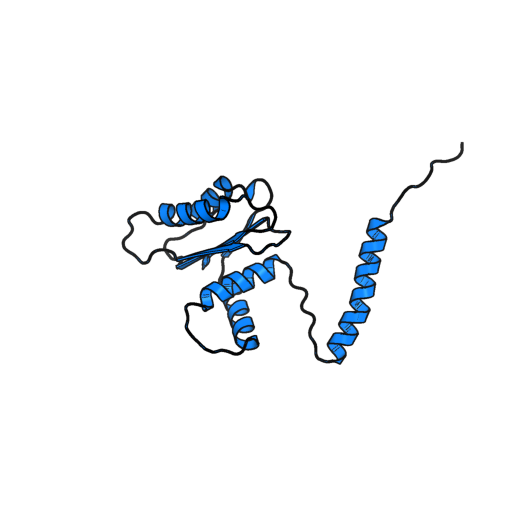 94.62 87 ALA A O 1
ATOM 633 N N . ASP A 1 88 ? 10.095 0.922 -7.786 1.00 95.62 88 ASP A N 1
ATOM 634 C CA . ASP A 1 88 ? 11.128 -0.062 -7.469 1.00 95.62 88 ASP A CA 1
ATOM 635 C C . ASP A 1 88 ? 11.079 -0.433 -5.979 1.00 95.62 88 ASP A C 1
ATOM 637 O O . ASP A 1 88 ? 10.830 0.421 -5.126 1.00 95.62 88 ASP A O 1
ATOM 641 N N . ALA A 1 89 ? 11.332 -1.698 -5.648 1.00 95.56 89 ALA A N 1
ATOM 642 C CA . ALA A 1 89 ? 11.113 -2.207 -4.297 1.00 95.56 89 ALA A CA 1
ATOM 643 C C . ALA A 1 89 ? 11.970 -1.490 -3.236 1.00 95.56 89 ALA A C 1
ATOM 645 O O . ALA A 1 89 ? 11.481 -1.183 -2.147 1.00 95.56 89 ALA A O 1
ATOM 646 N N . GLU A 1 90 ? 13.201 -1.111 -3.581 1.00 97.00 90 GLU A N 1
ATOM 647 C CA . GLU A 1 90 ? 14.089 -0.372 -2.685 1.00 97.00 90 GLU A CA 1
ATOM 648 C C . GLU A 1 90 ? 13.654 1.090 -2.533 1.00 97.00 90 GLU A C 1
ATOM 650 O O . GLU A 1 90 ? 13.806 1.698 -1.470 1.00 97.00 90 GLU A O 1
ATOM 655 N N . ALA A 1 91 ? 13.121 1.681 -3.606 1.00 96.88 91 ALA A N 1
ATOM 656 C CA . ALA A 1 91 ? 12.556 3.024 -3.570 1.00 96.88 91 ALA A CA 1
ATOM 657 C C . ALA A 1 91 ? 11.287 3.071 -2.710 1.00 96.88 91 ALA A C 1
ATOM 659 O O . ALA A 1 91 ? 11.154 3.976 -1.885 1.00 96.88 91 ALA A O 1
ATOM 660 N N . VAL A 1 92 ? 10.418 2.065 -2.833 1.00 97.62 92 VAL A N 1
ATOM 661 C CA . VAL A 1 92 ? 9.219 1.901 -2.004 1.00 97.62 92 VAL A CA 1
ATOM 662 C C . VAL A 1 92 ? 9.600 1.720 -0.536 1.00 97.62 92 VAL A C 1
ATOM 664 O O . VAL A 1 92 ? 9.076 2.434 0.314 1.00 97.62 92 VAL A O 1
ATOM 667 N N . ALA A 1 93 ? 10.554 0.839 -0.224 1.00 96.81 93 ALA A N 1
ATOM 668 C CA . ALA A 1 93 ? 11.035 0.632 1.143 1.00 96.81 93 ALA A CA 1
ATOM 669 C C . ALA A 1 93 ? 11.538 1.939 1.784 1.00 96.81 93 ALA A C 1
ATOM 671 O O . ALA A 1 93 ? 11.176 2.268 2.916 1.00 96.81 93 ALA A O 1
ATOM 672 N N . ARG A 1 94 ? 12.319 2.735 1.039 1.00 96.88 94 ARG A N 1
ATOM 673 C CA . ARG A 1 94 ? 12.761 4.065 1.493 1.00 96.88 94 ARG A CA 1
ATOM 674 C C . ARG A 1 94 ? 11.593 5.028 1.691 1.00 96.88 94 ARG A C 1
ATOM 676 O O . ARG A 1 94 ? 11.578 5.750 2.685 1.00 96.88 94 ARG A O 1
ATOM 683 N N . ALA A 1 95 ? 10.628 5.041 0.771 1.00 96.69 95 ALA A N 1
ATOM 684 C CA . ALA A 1 95 ? 9.441 5.882 0.882 1.00 96.69 95 ALA A CA 1
ATOM 685 C C . ALA A 1 95 ? 8.651 5.548 2.157 1.00 96.69 95 ALA A C 1
ATOM 687 O O . ALA A 1 95 ? 8.367 6.453 2.938 1.00 96.69 95 ALA A O 1
ATOM 688 N N . VAL A 1 96 ? 8.404 4.261 2.422 1.00 96.25 96 VAL A N 1
ATOM 689 C CA . VAL A 1 96 ? 7.734 3.773 3.639 1.00 96.25 96 VAL A CA 1
ATOM 690 C C . VAL A 1 96 ? 8.480 4.214 4.896 1.00 96.25 96 VAL A C 1
ATOM 692 O O . VAL A 1 96 ? 7.894 4.875 5.750 1.00 96.25 96 VAL A O 1
ATOM 695 N N . ALA A 1 97 ? 9.783 3.932 4.983 1.00 94.12 97 ALA A N 1
ATOM 696 C CA . ALA A 1 97 ? 10.589 4.298 6.147 1.00 94.12 97 ALA A CA 1
ATOM 697 C C . ALA A 1 97 ? 10.621 5.816 6.402 1.00 94.12 97 ALA A C 1
ATOM 699 O O . ALA A 1 97 ? 10.725 6.248 7.545 1.00 94.12 97 ALA A O 1
ATOM 700 N N . SER A 1 98 ? 10.524 6.631 5.345 1.00 94.38 98 SER A N 1
ATOM 701 C CA . SER A 1 98 ? 10.493 8.094 5.459 1.00 94.38 98 SER A CA 1
ATOM 702 C C . SER A 1 98 ? 9.116 8.669 5.804 1.00 94.38 98 SER A C 1
ATOM 704 O O . SER A 1 98 ? 9.031 9.761 6.366 1.00 94.38 98 SER A O 1
ATOM 706 N N . ALA A 1 99 ? 8.042 7.971 5.430 1.00 94.31 99 ALA A N 1
ATOM 707 C CA . ALA A 1 99 ? 6.674 8.467 5.530 1.00 94.31 99 ALA A CA 1
ATOM 708 C C . ALA A 1 99 ? 5.975 8.051 6.831 1.00 94.31 99 ALA A C 1
ATOM 710 O O . ALA A 1 99 ? 5.065 8.761 7.279 1.00 94.31 99 ALA A O 1
ATOM 711 N N . LEU A 1 100 ? 6.389 6.922 7.413 1.00 92.12 100 LEU A N 1
ATOM 712 C CA . LEU A 1 100 ? 5.852 6.417 8.669 1.00 92.12 100 LEU A CA 1
ATOM 713 C C . LEU A 1 100 ? 6.241 7.306 9.852 1.00 92.12 100 LEU A C 1
ATOM 715 O O . LEU A 1 100 ? 7.378 7.754 10.001 1.00 92.12 100 LEU A O 1
ATOM 719 N N . ARG A 1 101 ? 5.262 7.541 10.715 1.00 90.75 101 ARG A N 1
ATOM 720 C CA . ARG A 1 101 ? 5.342 8.291 11.962 1.00 90.75 101 ARG A CA 1
ATOM 721 C C . ARG A 1 101 ? 5.061 7.342 13.128 1.00 90.75 101 ARG A C 1
ATOM 723 O O . ARG A 1 101 ? 4.365 6.344 12.961 1.00 90.75 101 ARG A O 1
ATOM 730 N N . PRO A 1 102 ? 5.517 7.677 14.346 1.00 86.25 102 PRO A N 1
ATOM 731 C CA . PRO A 1 102 ? 5.255 6.850 15.524 1.00 86.25 102 PRO A CA 1
ATOM 732 C C . PRO A 1 102 ? 3.767 6.666 15.859 1.00 86.25 102 PRO A C 1
ATOM 734 O O . PRO A 1 102 ? 3.416 5.709 16.541 1.00 86.25 102 PRO A O 1
ATOM 737 N N . SER A 1 103 ? 2.900 7.574 15.411 1.00 86.50 103 SER A N 1
ATOM 738 C CA . SER A 1 103 ? 1.454 7.512 15.639 1.00 86.50 103 SER A CA 1
ATOM 739 C C . SER A 1 103 ? 0.696 6.633 14.645 1.00 86.50 103 SER A C 1
ATOM 741 O O . SER A 1 103 ? -0.504 6.497 14.812 1.00 86.50 103 SER A O 1
ATOM 743 N N . ASP A 1 104 ? 1.354 6.110 13.607 1.00 89.62 104 ASP A N 1
ATOM 744 C CA . ASP A 1 104 ? 0.646 5.487 12.483 1.00 89.62 104 ASP A CA 1
ATOM 745 C C . ASP A 1 104 ? 0.262 4.042 12.783 1.00 89.62 104 ASP A C 1
ATOM 747 O O . ASP A 1 104 ? 1.125 3.215 13.080 1.00 89.62 104 ASP A O 1
ATOM 751 N N . GLU A 1 105 ? -1.012 3.713 12.678 1.00 88.19 105 GLU A N 1
ATOM 752 C CA . GLU A 1 105 ? -1.527 2.420 13.139 1.00 88.19 105 GLU A CA 1
ATOM 753 C C . GLU A 1 105 ? -1.553 1.386 12.007 1.00 88.19 105 GLU A C 1
ATOM 755 O O . GLU A 1 105 ? -1.304 0.203 12.245 1.00 88.19 105 GLU A O 1
ATOM 760 N N . LEU A 1 106 ? -1.741 1.834 10.761 1.00 89.44 106 LEU A N 1
ATOM 761 C CA . LEU A 1 106 ? -1.864 0.962 9.595 1.00 89.44 106 LEU A CA 1
ATOM 762 C C . LEU A 1 106 ? -1.060 1.474 8.396 1.00 89.44 106 LEU A C 1
ATOM 764 O O . LEU A 1 106 ? -1.140 2.639 8.002 1.00 89.44 106 LEU A O 1
ATOM 768 N N . LEU A 1 107 ? -0.345 0.552 7.753 1.00 92.44 107 LEU A N 1
ATOM 769 C CA . LEU A 1 107 ? 0.353 0.734 6.487 1.00 92.44 107 LEU A CA 1
ATOM 770 C C . LEU A 1 107 ? -0.247 -0.219 5.450 1.00 92.44 107 LEU A C 1
ATOM 772 O O . LEU A 1 107 ? -0.034 -1.430 5.495 1.00 92.44 107 LEU A O 1
ATOM 776 N N . THR A 1 108 ? -0.979 0.329 4.484 1.00 93.75 108 THR A N 1
ATOM 777 C CA . THR A 1 108 ? -1.508 -0.437 3.351 1.00 93.75 108 THR A CA 1
ATOM 778 C C . THR A 1 108 ? -0.671 -0.187 2.099 1.00 93.75 108 THR A C 1
ATOM 780 O O . THR A 1 108 ? -0.448 0.957 1.704 1.00 93.75 108 THR A O 1
ATOM 783 N N . VAL A 1 109 ? -0.228 -1.261 1.446 1.00 94.69 109 VAL A N 1
ATOM 784 C CA . VAL A 1 109 ? 0.529 -1.231 0.188 1.00 94.69 109 VAL A CA 1
ATOM 785 C C . VAL A 1 109 ? -0.270 -1.951 -0.887 1.00 94.69 109 VAL A C 1
ATOM 787 O O . VAL A 1 109 ? -0.559 -3.139 -0.763 1.00 94.69 109 VAL A O 1
ATOM 790 N N . ILE A 1 110 ? -0.598 -1.246 -1.965 1.00 93.56 110 ILE A N 1
ATOM 791 C CA . ILE A 1 110 ? -1.351 -1.789 -3.096 1.00 93.56 110 ILE A CA 1
ATOM 792 C C . ILE A 1 110 ? -0.437 -1.811 -4.318 1.00 93.56 110 ILE A C 1
ATOM 794 O O . ILE A 1 110 ? -0.065 -0.765 -4.851 1.00 93.56 110 ILE A O 1
ATOM 798 N N . THR A 1 111 ? -0.073 -3.006 -4.774 1.00 93.31 111 THR A N 1
ATOM 799 C CA . THR A 1 111 ? 0.766 -3.220 -5.952 1.00 93.31 111 THR A CA 1
ATOM 800 C C . THR A 1 111 ? -0.082 -3.302 -7.222 1.00 93.31 111 THR A C 1
ATOM 802 O O . THR A 1 111 ? -1.039 -4.075 -7.320 1.00 93.31 111 THR A O 1
ATOM 805 N N . GLY A 1 112 ? 0.260 -2.469 -8.201 1.00 91.19 112 GLY A N 1
ATOM 806 C CA . GLY A 1 112 ? -0.335 -2.457 -9.534 1.00 91.19 112 GLY A CA 1
ATOM 807 C C . GLY A 1 112 ? 0.250 -3.537 -10.436 1.00 91.19 112 GLY A C 1
ATOM 808 O O . GLY A 1 112 ? 1.128 -4.307 -10.040 1.00 91.19 112 GLY A O 1
ATOM 809 N N . ARG A 1 113 ? -0.215 -3.595 -11.688 1.00 89.88 113 ARG A N 1
ATOM 810 C CA . ARG A 1 113 ? 0.199 -4.628 -12.657 1.00 89.88 113 ARG A CA 1
ATOM 811 C C . ARG A 1 113 ? 1.686 -4.601 -12.984 1.00 89.88 113 ARG A C 1
ATOM 813 O O . ARG A 1 113 ? 2.229 -5.645 -13.331 1.00 89.88 113 ARG A O 1
ATOM 820 N N . ASN A 1 114 ? 2.327 -3.436 -12.886 1.00 89.88 114 ASN A N 1
ATOM 821 C CA . ASN A 1 114 ? 3.742 -3.271 -13.224 1.00 89.88 114 ASN A CA 1
ATOM 822 C C . ASN A 1 114 ? 4.661 -3.264 -11.992 1.00 89.88 114 ASN A C 1
ATOM 824 O O . ASN A 1 114 ? 5.866 -3.065 -12.140 1.00 89.88 114 ASN A O 1
ATOM 828 N N . ALA A 1 115 ? 4.124 -3.461 -10.784 1.00 91.25 115 ALA A N 1
ATOM 829 C CA . ALA A 1 115 ? 4.930 -3.476 -9.570 1.00 91.25 115 ALA A CA 1
ATOM 830 C C . ALA A 1 115 ? 5.917 -4.652 -9.562 1.00 91.25 115 ALA A C 1
ATOM 832 O O . ALA A 1 115 ? 5.591 -5.774 -9.963 1.00 91.25 115 ALA A O 1
ATOM 833 N N . GLY A 1 116 ? 7.119 -4.412 -9.034 1.00 90.31 116 GLY A N 1
ATOM 834 C CA . GLY A 1 116 ? 8.089 -5.475 -8.785 1.00 90.31 116 GLY A CA 1
ATOM 835 C C . GLY A 1 116 ? 7.569 -6.497 -7.767 1.00 90.31 116 GLY A C 1
ATOM 836 O O . GLY A 1 116 ? 6.872 -6.153 -6.813 1.00 90.31 116 GLY A O 1
ATOM 837 N N . ARG A 1 117 ? 7.948 -7.769 -7.937 1.00 89.00 117 ARG A N 1
ATOM 838 C CA . ARG A 1 117 ? 7.483 -8.886 -7.092 1.00 89.00 117 ARG A CA 1
ATOM 839 C C . ARG A 1 117 ? 7.815 -8.710 -5.604 1.00 89.00 117 ARG A C 1
ATOM 841 O O . ARG A 1 117 ? 7.049 -9.160 -4.757 1.00 89.00 117 ARG A O 1
ATOM 848 N N . ASP A 1 118 ? 8.925 -8.041 -5.304 1.00 95.12 118 ASP A N 1
ATOM 849 C CA . ASP A 1 118 ? 9.453 -7.908 -3.941 1.00 95.12 118 ASP A CA 1
ATOM 850 C C . ASP A 1 118 ? 8.969 -6.642 -3.217 1.00 95.12 118 ASP A C 1
ATOM 852 O O . ASP A 1 118 ? 9.219 -6.483 -2.023 1.00 95.12 118 ASP A O 1
ATOM 856 N N . VAL A 1 119 ? 8.230 -5.762 -3.906 1.00 96.00 119 VAL A N 1
ATOM 857 C CA . VAL A 1 119 ? 7.742 -4.480 -3.369 1.00 96.00 119 VAL A CA 1
ATOM 858 C C . VAL A 1 119 ? 7.010 -4.665 -2.042 1.00 96.00 119 VAL A C 1
ATOM 860 O O . VAL A 1 119 ? 7.326 -3.993 -1.064 1.00 96.00 119 VAL A O 1
ATOM 863 N N . GLY A 1 120 ? 6.056 -5.597 -1.989 1.00 93.38 120 GLY A N 1
ATOM 864 C CA . GLY A 1 120 ? 5.256 -5.834 -0.788 1.00 93.38 120 GLY A CA 1
ATOM 865 C C . GLY A 1 120 ? 6.085 -6.311 0.407 1.00 93.38 120 GLY A C 1
ATOM 866 O O . GLY A 1 120 ? 5.916 -5.822 1.521 1.00 93.38 120 GLY A O 1
ATOM 867 N N . ALA A 1 121 ? 7.024 -7.230 0.167 1.00 95.06 121 ALA A N 1
ATOM 868 C CA . ALA A 1 121 ? 7.874 -7.793 1.212 1.00 95.06 121 ALA A CA 1
ATOM 869 C C . ALA A 1 121 ? 8.878 -6.765 1.759 1.00 95.06 121 ALA A C 1
ATOM 871 O O . ALA A 1 121 ? 9.099 -6.693 2.971 1.00 95.06 121 ALA A O 1
ATOM 872 N N . LEU A 1 122 ? 9.463 -5.945 0.883 1.00 96.56 122 LEU A N 1
ATOM 873 C CA . LEU A 1 122 ? 10.405 -4.900 1.280 1.00 96.56 122 LEU A CA 1
ATOM 874 C C . LEU A 1 122 ? 9.706 -3.715 1.950 1.00 96.56 122 LEU A C 1
ATOM 876 O O . LEU A 1 122 ? 10.237 -3.180 2.920 1.00 96.56 122 LEU A O 1
ATOM 880 N N . ALA A 1 123 ? 8.493 -3.358 1.523 1.00 95.19 123 ALA A N 1
ATOM 881 C CA . ALA A 1 123 ? 7.672 -2.364 2.209 1.00 95.19 123 ALA A CA 1
ATOM 882 C C . ALA A 1 123 ? 7.321 -2.800 3.642 1.00 95.19 123 ALA A C 1
ATOM 884 O O . ALA A 1 123 ? 7.510 -2.026 4.580 1.00 95.19 123 ALA A O 1
ATOM 885 N N . ALA A 1 124 ? 6.890 -4.052 3.828 1.00 92.75 124 ALA A N 1
ATOM 886 C CA . ALA A 1 124 ? 6.613 -4.601 5.155 1.00 92.75 124 ALA A CA 1
ATOM 887 C C . ALA A 1 124 ? 7.869 -4.635 6.038 1.00 92.75 124 ALA A C 1
ATOM 889 O O . ALA A 1 124 ? 7.845 -4.196 7.186 1.00 92.75 124 ALA A O 1
ATOM 890 N N . SER A 1 125 ? 8.994 -5.083 5.476 1.00 92.12 125 SER A N 1
ATOM 891 C CA . SER A 1 125 ? 10.278 -5.110 6.186 1.00 92.12 125 SER A CA 1
ATOM 892 C C . SER A 1 125 ? 10.734 -3.705 6.597 1.00 92.12 125 SER A C 1
ATOM 894 O O . SER A 1 125 ? 11.236 -3.512 7.704 1.00 92.12 125 SER A O 1
ATOM 896 N N . ALA A 1 126 ? 10.528 -2.708 5.733 1.00 93.31 126 ALA A N 1
ATOM 897 C CA . ALA A 1 126 ? 10.834 -1.312 6.023 1.00 93.31 126 ALA A CA 1
ATOM 898 C C . ALA A 1 126 ? 9.944 -0.734 7.128 1.00 93.31 126 ALA A C 1
ATOM 900 O O . ALA A 1 126 ? 10.446 0.004 7.972 1.00 93.31 126 ALA A O 1
ATOM 901 N N . ALA A 1 127 ? 8.656 -1.085 7.158 1.00 91.00 127 ALA A N 1
ATOM 902 C CA . ALA A 1 127 ? 7.734 -0.645 8.202 1.00 91.00 127 ALA A CA 1
ATOM 903 C C . ALA A 1 127 ? 8.147 -1.162 9.589 1.00 91.00 127 ALA A C 1
ATOM 905 O O . ALA A 1 127 ? 8.239 -0.383 10.539 1.00 91.00 127 ALA A O 1
ATOM 906 N N . VAL A 1 128 ? 8.507 -2.447 9.678 1.00 86.94 128 VAL A N 1
ATOM 907 C CA . VAL A 1 128 ? 9.054 -3.054 10.904 1.00 86.94 128 VAL A CA 1
ATOM 908 C C . VAL A 1 128 ? 10.387 -2.401 11.290 1.00 86.94 128 VAL A C 1
ATOM 910 O O . VAL A 1 128 ? 10.608 -2.056 12.449 1.00 86.94 128 VAL A O 1
ATOM 913 N N . GLY A 1 129 ? 11.278 -2.173 10.319 1.00 85.12 129 GLY A N 1
ATOM 914 C CA . GLY A 1 129 ? 12.571 -1.526 10.557 1.00 85.12 129 GLY A CA 1
ATOM 915 C C . GLY A 1 129 ? 12.464 -0.070 11.028 1.00 85.12 129 GLY A C 1
ATOM 916 O O . GLY A 1 129 ? 13.258 0.358 11.865 1.00 85.12 129 GLY A O 1
ATOM 917 N N . ALA A 1 130 ? 11.477 0.681 10.532 1.00 81.12 130 ALA A N 1
ATOM 918 C CA . ALA A 1 130 ? 11.247 2.080 10.895 1.00 81.12 130 ALA A CA 1
ATOM 919 C C . ALA A 1 130 ? 10.746 2.250 12.340 1.00 81.12 130 ALA A C 1
ATOM 921 O O . ALA A 1 130 ? 11.021 3.272 12.967 1.00 81.12 130 ALA A O 1
ATOM 922 N N . ARG A 1 131 ? 10.050 1.244 12.885 1.00 71.56 131 ARG A N 1
ATOM 923 C CA . ARG A 1 131 ? 9.538 1.249 14.263 1.00 71.56 131 ARG A CA 1
ATOM 924 C C . ARG A 1 131 ? 10.640 1.098 15.319 1.00 71.56 131 ARG A C 1
ATOM 926 O O . ARG A 1 131 ? 10.490 1.637 16.412 1.00 71.56 131 ARG A O 1
ATOM 933 N N . GLY A 1 132 ? 11.765 0.441 15.006 1.00 61.38 132 GLY A N 1
ATOM 934 C CA . GLY A 1 132 ? 12.805 0.126 15.999 1.00 61.38 132 GLY A CA 1
ATOM 935 C C . GLY A 1 132 ? 12.257 -0.674 17.199 1.00 61.38 132 GLY A C 1
ATOM 936 O O . GLY A 1 132 ? 11.088 -1.027 17.238 1.00 61.38 132 GLY A O 1
ATOM 937 N N . HIS A 1 133 ? 13.075 -0.968 18.217 1.00 52.44 133 HIS A N 1
ATOM 938 C CA . HIS A 1 133 ? 12.630 -1.666 19.446 1.00 52.44 133 HIS A CA 1
ATOM 939 C C . HIS A 1 133 ? 11.783 -0.762 20.379 1.00 52.44 133 HIS A C 1
ATOM 941 O O . HIS A 1 133 ? 11.968 -0.761 21.599 1.00 52.44 133 HIS A O 1
ATOM 947 N N . VAL A 1 134 ? 10.911 0.084 19.828 1.00 51.41 134 VAL A N 1
ATOM 948 C CA . VAL A 1 134 ? 10.044 0.967 20.614 1.00 51.41 134 VAL A CA 1
ATOM 949 C C . VAL A 1 134 ? 8.905 0.132 21.192 1.00 51.41 134 VAL A C 1
ATOM 951 O O . VAL A 1 134 ? 8.171 -0.516 20.459 1.00 51.41 134 VAL A O 1
ATOM 954 N N . ILE A 1 135 ? 8.765 0.138 22.519 1.00 48.09 135 ILE A N 1
ATOM 955 C CA . ILE A 1 135 ? 7.672 -0.552 23.214 1.00 48.09 135 ILE A CA 1
ATOM 956 C C . ILE A 1 135 ? 6.367 0.214 22.930 1.00 48.09 135 ILE A C 1
ATOM 958 O O . ILE A 1 135 ? 6.162 1.304 23.462 1.00 48.09 135 ILE A O 1
ATOM 962 N N . GLY A 1 136 ? 5.523 -0.355 22.069 1.00 56.59 136 GLY A N 1
ATOM 963 C CA . GLY A 1 136 ? 4.221 0.141 21.611 1.00 56.59 136 GLY A CA 1
ATOM 964 C C . GLY A 1 136 ? 3.544 -0.911 20.720 1.00 56.59 136 GLY A C 1
ATOM 965 O O . GLY A 1 136 ? 4.108 -1.988 20.532 1.00 56.59 136 GLY A O 1
ATOM 966 N N . GLU A 1 137 ? 2.345 -0.631 20.202 1.00 61.53 137 GLU A N 1
ATOM 967 C CA . GLU A 1 137 ? 1.714 -1.506 19.202 1.00 61.53 137 GLU A CA 1
ATOM 968 C C . GLU A 1 137 ? 2.482 -1.412 17.871 1.00 61.53 137 GLU A C 1
ATOM 970 O O . GLU A 1 137 ? 2.868 -0.320 17.436 1.00 61.53 137 GLU A O 1
ATOM 975 N N . ASP A 1 138 ? 2.770 -2.566 17.265 1.00 74.81 138 ASP A N 1
ATOM 976 C CA . ASP A 1 138 ? 3.394 -2.636 15.945 1.00 74.81 138 ASP A CA 1
ATOM 977 C C . ASP A 1 138 ? 2.447 -2.034 14.898 1.00 74.81 138 ASP A C 1
ATOM 979 O O . ASP A 1 138 ? 1.231 -2.183 14.993 1.00 74.81 138 ASP A O 1
ATOM 983 N N . VAL A 1 139 ? 3.004 -1.367 13.880 1.00 86.00 139 VAL A N 1
ATOM 984 C CA . VAL A 1 139 ? 2.196 -0.918 12.736 1.00 86.00 139 VAL A CA 1
ATOM 985 C C . VAL A 1 139 ? 1.649 -2.143 12.008 1.00 86.00 139 VAL A C 1
ATOM 987 O O . VAL A 1 139 ? 2.415 -3.033 11.624 1.00 86.00 139 VAL A O 1
ATOM 990 N N . GLU A 1 140 ? 0.337 -2.200 11.802 1.00 89.69 140 GLU A N 1
ATOM 991 C CA . GLU A 1 140 ? -0.262 -3.254 10.995 1.00 89.69 140 GLU A CA 1
ATOM 992 C C . GLU A 1 140 ? 0.129 -3.039 9.527 1.00 89.69 140 GLU A C 1
ATOM 994 O O . GLU A 1 140 ? 0.090 -1.919 9.016 1.00 89.69 140 GLU A O 1
ATOM 999 N N . VAL A 1 141 ? 0.539 -4.106 8.834 1.00 91.56 141 VAL A N 1
ATOM 1000 C CA . VAL A 1 141 ? 0.928 -4.027 7.422 1.00 91.56 141 VAL A CA 1
ATOM 1001 C C . VAL A 1 141 ? 0.025 -4.909 6.574 1.00 91.56 141 VAL A C 1
ATOM 1003 O O . VAL A 1 141 ? 0.083 -6.136 6.656 1.00 91.56 141 VAL A O 1
ATOM 1006 N N . ALA A 1 142 ? -0.742 -4.277 5.688 1.00 92.31 142 ALA A N 1
ATOM 1007 C CA . ALA A 1 142 ? -1.570 -4.947 4.696 1.00 92.31 142 ALA A CA 1
ATOM 1008 C C . ALA A 1 142 ? -0.970 -4.775 3.294 1.00 92.31 142 ALA A C 1
ATOM 1010 O O . ALA A 1 142 ? -0.696 -3.661 2.849 1.00 92.31 142 ALA A O 1
ATOM 1011 N N . VAL A 1 143 ? -0.768 -5.882 2.575 1.00 92.81 143 VAL A N 1
ATOM 1012 C CA . VAL A 1 143 ? -0.226 -5.876 1.208 1.00 92.81 143 VAL A CA 1
ATOM 1013 C C . VAL A 1 143 ? -1.229 -6.518 0.259 1.00 92.81 143 VAL A C 1
ATOM 1015 O O . VAL A 1 143 ? -1.600 -7.680 0.428 1.00 92.81 143 VAL A O 1
ATOM 1018 N N . HIS A 1 144 ? -1.622 -5.783 -0.778 1.00 90.75 144 HIS A N 1
ATOM 1019 C CA . HIS A 1 144 ? -2.595 -6.222 -1.773 1.00 90.75 144 HIS A CA 1
ATOM 1020 C C . HIS A 1 144 ? -2.053 -6.095 -3.190 1.00 90.75 144 HIS A C 1
ATOM 1022 O O . HIS A 1 144 ? -1.347 -5.146 -3.510 1.00 90.75 144 HIS A O 1
ATOM 1028 N N . ALA A 1 145 ? -2.450 -7.024 -4.058 1.00 88.19 145 ALA A N 1
ATOM 1029 C CA . ALA A 1 145 ? -2.267 -6.903 -5.498 1.00 88.19 145 ALA A CA 1
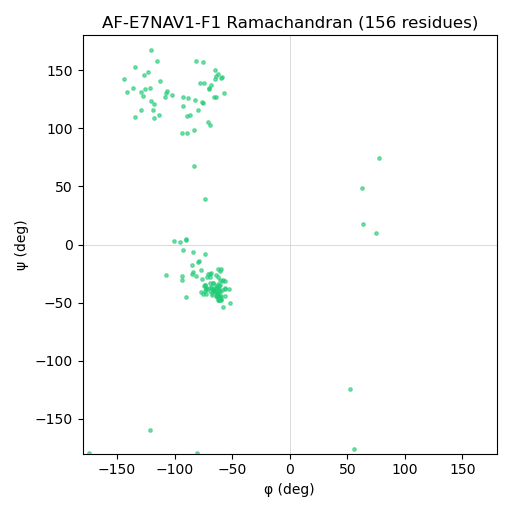ATOM 1030 C C . ALA A 1 145 ? -3.539 -6.297 -6.104 1.00 88.19 145 ALA A C 1
ATOM 1032 O O . ALA A 1 145 ? -4.509 -7.012 -6.348 1.00 88.19 145 ALA A O 1
ATOM 1033 N N . GLY A 1 146 ? -3.549 -4.978 -6.302 1.00 78.38 146 GLY A N 1
ATOM 1034 C CA . GLY A 1 146 ? -4.711 -4.252 -6.823 1.00 78.38 146 GLY A CA 1
ATOM 1035 C C . GLY A 1 146 ? -4.877 -4.372 -8.339 1.00 78.38 146 GLY A C 1
ATOM 1036 O O . GLY A 1 146 ? -5.947 -4.093 -8.871 1.00 78.38 146 GLY A O 1
ATOM 1037 N N . GLY A 1 147 ? -3.850 -4.851 -9.055 1.00 79.81 147 GLY A N 1
ATOM 1038 C CA . GLY A 1 147 ? -3.962 -5.187 -10.479 1.00 79.81 147 GLY A CA 1
ATOM 1039 C C . GLY A 1 147 ? -4.276 -3.989 -11.379 1.00 79.81 147 GLY A C 1
ATOM 1040 O O . GLY A 1 147 ? -4.698 -4.175 -12.528 1.00 79.81 147 GLY A O 1
ATOM 1041 N N . GLN A 1 148 ? -4.060 -2.776 -10.876 1.00 83.38 148 GLN A N 1
ATOM 1042 C CA . GLN A 1 148 ? -4.298 -1.543 -11.600 1.00 83.38 148 GLN A CA 1
ATOM 1043 C C . GLN A 1 148 ? -3.166 -1.136 -12.559 1.00 83.38 148 GLN A C 1
ATOM 1045 O O . GLN A 1 148 ? -2.029 -1.571 -12.382 1.00 83.38 148 GLN A O 1
ATOM 1050 N N . GLU A 1 149 ? -3.458 -0.309 -13.574 1.00 83.94 149 GLU A N 1
ATOM 1051 C CA . GLU A 1 149 ? -2.435 0.204 -14.514 1.00 83.94 149 GLU A CA 1
ATOM 1052 C C . GLU A 1 149 ? -1.570 1.304 -13.910 1.00 83.94 149 GLU A C 1
ATOM 1054 O O . GLU A 1 149 ? -0.359 1.287 -14.104 1.00 83.94 149 GLU A O 1
ATOM 1059 N N . HIS A 1 150 ? -2.192 2.228 -13.177 1.00 82.06 150 HIS A N 1
ATOM 1060 C CA . HIS A 1 150 ? -1.532 3.316 -12.469 1.00 82.06 150 HIS A CA 1
ATOM 1061 C C . HIS A 1 150 ? -2.263 3.592 -11.151 1.00 82.06 150 HIS A C 1
ATOM 1063 O O . HIS A 1 150 ? -3.486 3.540 -11.148 1.00 82.06 150 HIS A O 1
ATOM 1069 N N . PRO A 1 151 ? -1.560 3.911 -10.057 1.00 88.12 151 PRO A N 1
ATOM 1070 C CA . PRO A 1 151 ? -0.114 3.928 -9.938 1.00 88.12 151 PRO A CA 1
ATOM 1071 C C . PRO A 1 151 ? 0.447 2.508 -9.850 1.00 88.12 151 PRO A C 1
ATOM 1073 O O . PRO A 1 151 ? -0.246 1.565 -9.450 1.00 88.12 151 PRO A O 1
ATOM 1076 N N . ASP A 1 152 ? 1.723 2.358 -10.203 1.00 92.62 152 ASP A N 1
ATOM 1077 C CA . ASP A 1 152 ? 2.410 1.069 -10.083 1.00 92.62 152 ASP A CA 1
ATOM 1078 C C . ASP A 1 152 ? 2.424 0.592 -8.621 1.00 92.62 152 ASP A C 1
ATOM 1080 O O . ASP A 1 152 ? 2.295 -0.602 -8.365 1.00 92.62 152 ASP A O 1
ATOM 1084 N N . VAL A 1 153 ? 2.527 1.507 -7.653 1.00 94.19 153 VAL A N 1
ATOM 1085 C CA . VAL A 1 153 ? 2.345 1.226 -6.221 1.00 94.19 153 VAL A CA 1
ATOM 1086 C C . VAL A 1 153 ? 1.608 2.389 -5.560 1.00 94.19 153 VAL A C 1
ATOM 1088 O O . VAL A 1 153 ? 2.019 3.541 -5.706 1.00 94.19 153 VAL A O 1
ATOM 1091 N N . LEU A 1 154 ? 0.563 2.092 -4.785 1.00 93.56 154 LEU A N 1
ATOM 1092 C CA . LEU A 1 154 ? -0.045 3.042 -3.854 1.00 93.56 154 LEU A CA 1
ATOM 1093 C C . LEU A 1 154 ? 0.312 2.655 -2.419 1.00 93.56 154 LEU A C 1
ATOM 1095 O O . LEU A 1 154 ? 0.135 1.508 -2.011 1.00 93.56 154 LEU A O 1
ATOM 1099 N N . ILE A 1 155 ? 0.786 3.628 -1.652 1.00 94.00 155 ILE A N 1
ATOM 1100 C CA . ILE A 1 155 ? 0.965 3.522 -0.205 1.00 94.00 155 ILE A CA 1
ATOM 1101 C C . ILE A 1 155 ? -0.129 4.352 0.456 1.00 94.00 155 ILE A C 1
ATOM 1103 O O . ILE A 1 155 ? -0.306 5.513 0.090 1.00 94.00 155 ILE A O 1
ATOM 1107 N N . ALA A 1 156 ? -0.817 3.788 1.442 1.00 93.25 156 ALA A N 1
ATOM 1108 C CA . ALA A 1 156 ? -1.747 4.502 2.304 1.00 93.25 156 ALA A CA 1
ATOM 1109 C C . ALA A 1 156 ? -1.376 4.275 3.771 1.00 93.25 156 ALA A C 1
ATOM 1111 O O . ALA A 1 156 ? -1.085 3.149 4.173 1.00 93.25 156 ALA A O 1
ATOM 1112 N N . ILE A 1 157 ? -1.361 5.356 4.547 1.00 92.00 157 ILE A N 1
ATOM 1113 C CA . ILE A 1 157 ? -0.979 5.351 5.958 1.00 92.00 157 ILE A CA 1
ATOM 1114 C C . ILE A 1 157 ? -2.088 6.030 6.765 1.00 92.00 157 ILE A C 1
ATOM 1116 O O . ILE A 1 157 ? -2.474 7.155 6.418 1.00 92.00 157 ILE A O 1
ATOM 1120 N N . GLU A 1 158 ? -2.572 5.351 7.805 1.00 89.50 158 GLU A N 1
ATOM 1121 C CA . GLU A 1 158 ? -3.486 5.885 8.831 1.00 89.50 158 GLU A CA 1
ATOM 1122 C C . GLU A 1 158 ? -2.681 6.406 10.024 1.00 89.50 158 GLU A C 1
ATOM 1124 O O . GLU A 1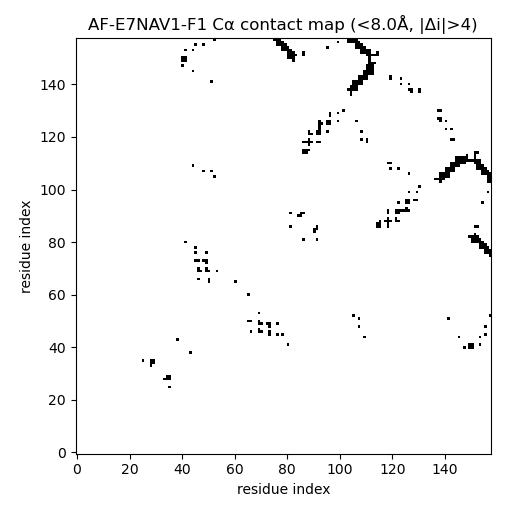 158 ? -1.966 5.593 10.653 1.00 89.50 158 GLU A O 1
#

Mean predicted aligned error: 13.24 Å

Radius of gyration: 20.88 Å; Cα contacts (8 Å, |Δi|>4): 205; chains: 1; bounding box: 47×30×79 Å

Secondary structure (DSSP, 8-state):
---PPP----HHHHHHHHHHHHHHHHHHHHHTT-------HHHHHHHHHHHHHHHTT-----HHHHHHHHHHHHTT-EEEEE-GGGGSHHHHHHHHHHH--TT--EEEEEE-TT--TTHHHHHHHHHHHHHTT-SSPPPEEEEEE---SS-SEEEEE-

=== Feature glossary ===
Key to the feature types in this record:

Secondary structure (8-state, DSSP). Secondary structure is the local, repeating backbone conformation. DSSP classifies it into eight states by reading the hydrogen-bond network: three helix types (H, G, I), two β types (E, B), two non-regular types (T, S), and unstructured coil (-).

Backbone torsions (φ/ψ). Backbone dihedral angles. Every residue except chain termini has a φ (preceding-C → N → Cα → C) and a ψ (N → Cα → C → next-N). They are reported in degrees following the IUPAC sign convention. Secondary structure is essentially a statement about which (φ, ψ) basin each residue occupies.

Predicted aligned error. Predicted Aligned Error (PAE) is an AlphaFo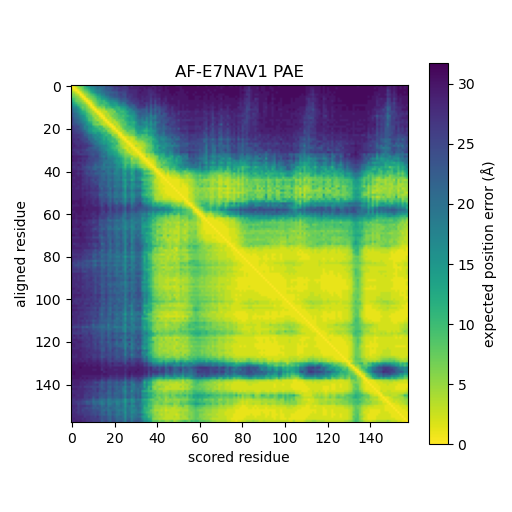ld confidence matrix: entry (i, j) is the expected error in the position of residue j, in ångströms, when the prediction is superimposed on the true structure at residue i. Low PAE within a block of residues means that block is internally rigid and well-predicted; high PAE between two blocks means their relative placement is uncertain even if each block individually is confident.

B-factor. B-factor (Debye–Waller factor) reflects atomic displacement in the crystal lattice. It is an experimental observable (units Å²), not a prediction; low values mean the atom is pinned down, high values mean it moves or is heterogeneous across the crystal.

Secondary structure (3-state, P-SEA). Three-state secondary structure (P-SEA) collapses the eight DSSP classes into helix (a), strand (b), and coil (c). P-SEA assigns these from Cα geometry alone — distances and angles — without requiring backbone oxygens, so it works on any Cα trace.

Sequence. Primary structure: the covalent order of the twenty standard amino acids along the backbone. Two proteins with the same sequence will (almost always) fold to the same structure; two with 30% identity often share a fold but not the details.

pLDDT. pLDDT is the predicted lDDT-Cα score: AlphaFold's confidence that the local environment of each residue (all inter-atomic distances within 15 Å) is correctly placed. It is a per-residue number between 0 and 100, with higher meaning more reliable.

InterPro / GO / CATH / organism. Functional annotations link the protein to curated databases. InterPro entries identify conserved domains and families by matching the sequence against member-database signatures (Pfam, PROSITE, CDD, …). Gene Ontology (GO) terms describe molecular function, biological process, and cellular component in a controlled vocabulary. CATH places the structure in a hierarchical fold classification (Class/Architecture/Topology/Homologous-superfamily). The organism is the source species.

Contact-map, Ramachandran, and PAE plots. Three diagnostic plots accompany the record. The Cα contact map visualizes the tertiary structure as a 2D adjacency matrix (8 Å cutoff, sequence-local contacts suppressed). The Ramachandran plot shows the distribution of backbone (φ, ψ) torsions, with points in the α and β basins reflecting secondary structure content. The PAE plot shows AlphaFold's inter-residue confidence as a color matrix.

mmCIF coordinates. The mmCIF table is the protein's shape written out atom by atom. For each backbone N, Cα, C, and carbonyl O, it records an (x, y, z) coordinate triple in Å plus the residue type, chain letter, and residue number.

Radius of gyration, Cα contacts, bounding box. Three whole-structure scalars: the radius of gyration (RMS distance of Cα from centroid, in Å), the count of Cα–Cα contacts (pairs closer than 8 Å and separated by more than four residues in sequence — i.e. tertiary, not local, contacts), and the bounding-box dimensions. Together they distinguish compact globular folds from extended fibres or disordered chains.

Foldseek 3Di. The Foldseek 3Di string encodes local tertiary geometry as a 20-letter alphabet — one character per residue — derived from the relative positions of nearby Cα atoms. Unlike the amino-acid sequence, 3Di is a direct function of the 3D structure, so two proteins with the same fold have similar 3Di strings even at low sequence identity.

Rendered structure images. Six rendered views show the 3D structure from the faces of a cube — i.e. along ±x, ±y, ±z. Rendering representation is drawn randomly per protein from cartoon (secondary-structure ribbons), sticks (backbone bonds), or molecular surface; coloring is either N→C rainbow (blue at the N-terminus through red at the C-terminus) or one color per chain.

Nearest PDB structures. The Foldseek neighbor list gives the closest experimentally determined structures in the PDB, ranked by structural alignment. TM-score near 1 means near-identical fold; near 0.3 means only rough topology match. This is how one finds what a novel AlphaFold prediction most resembles in the solved-structure universe.

Solvent-accessible surface area. SASA measures how much of the protein is reachable by solvent. It is computed by rolling a water-sized probe over the atomic surface and summing the exposed area (Å²). Per-residue SASA distinguishes core (buried, low SASA) from surface (exposed, high SASA) residues; total SASA is a whole-molecule size measure.